Protein AF-A0A973PSV4-F1 (afdb_monomer_lite)

Structure (mmCIF, N/CA/C/O backbone):
data_AF-A0A973PSV4-F1
#
_entry.id   AF-A0A973PSV4-F1
#
loop_
_atom_site.group_PDB
_atom_site.id
_atom_site.type_symbol
_atom_site.label_atom_id
_atom_site.label_alt_id
_atom_site.label_comp_id
_atom_site.label_asym_id
_atom_site.label_entity_id
_atom_site.label_seq_id
_atom_site.pdbx_PDB_ins_code
_atom_site.Cartn_x
_atom_site.Cartn_y
_atom_site.Cartn_z
_atom_site.occupancy
_atom_site.B_iso_or_equiv
_atom_site.auth_seq_id
_atom_site.auth_comp_id
_atom_site.auth_asym_id
_atom_site.auth_atom_id
_atom_site.pdbx_PDB_model_num
ATOM 1 N N . SER A 1 1 ? 10.151 -5.753 -0.785 1.00 88.56 1 SER A N 1
ATOM 2 C CA . SER A 1 1 ? 10.583 -4.463 -1.355 1.00 88.56 1 SER A CA 1
ATOM 3 C C . SER A 1 1 ? 9.969 -4.290 -2.738 1.00 88.56 1 SER A C 1
ATOM 5 O O . SER A 1 1 ? 9.625 -5.305 -3.347 1.00 88.56 1 SER A O 1
ATOM 7 N N . PRO A 1 2 ? 9.843 -3.051 -3.244 1.00 91.25 2 PRO A N 1
ATOM 8 C CA . PRO A 1 2 ? 9.364 -2.789 -4.601 1.00 91.25 2 PRO A CA 1
ATOM 9 C C . PRO A 1 2 ? 10.157 -3.538 -5.680 1.00 91.25 2 PRO A C 1
ATOM 11 O O . PRO A 1 2 ? 9.544 -4.140 -6.549 1.00 91.25 2 PRO A O 1
ATOM 14 N N . THR A 1 3 ? 11.490 -3.609 -5.568 1.00 96.44 3 THR A N 1
ATOM 15 C CA . THR A 1 3 ? 12.360 -4.352 -6.503 1.00 96.44 3 THR A CA 1
ATOM 16 C C . THR A 1 3 ? 12.037 -5.843 -6.544 1.00 96.44 3 THR A C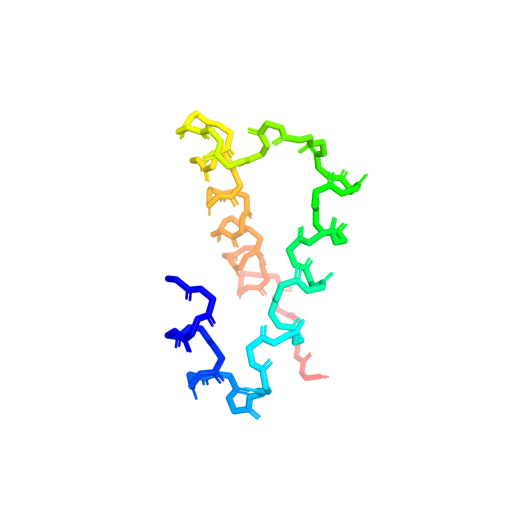 1
ATOM 18 O O . THR A 1 3 ? 11.749 -6.378 -7.607 1.00 96.44 3 THR A O 1
ATOM 21 N N . ARG A 1 4 ? 11.970 -6.502 -5.378 1.00 97.50 4 ARG A N 1
ATOM 22 C CA . ARG A 1 4 ? 11.634 -7.934 -5.303 1.00 97.50 4 ARG A CA 1
ATOM 23 C C . ARG A 1 4 ? 10.232 -8.217 -5.848 1.00 97.50 4 ARG A C 1
ATOM 25 O O . ARG A 1 4 ? 10.005 -9.226 -6.500 1.00 97.50 4 ARG A O 1
ATOM 32 N N . ALA A 1 5 ? 9.272 -7.336 -5.561 1.00 97.44 5 ALA A N 1
ATOM 33 C CA . ALA A 1 5 ? 7.920 -7.467 -6.096 1.00 97.44 5 ALA A CA 1
ATOM 34 C C . ALA A 1 5 ? 7.895 -7.278 -7.621 1.00 97.44 5 ALA A C 1
ATOM 36 O O . ALA A 1 5 ? 7.167 -7.984 -8.305 1.00 97.44 5 ALA A O 1
ATOM 37 N N . ALA A 1 6 ? 8.700 -6.358 -8.150 1.00 98.12 6 ALA A N 1
ATOM 38 C CA . ALA A 1 6 ? 8.800 -6.083 -9.577 1.00 98.12 6 ALA A CA 1
ATOM 39 C C . ALA A 1 6 ? 9.355 -7.281 -10.358 1.00 98.12 6 ALA A C 1
ATOM 41 O O . ALA A 1 6 ? 8.778 -7.650 -11.377 1.00 98.12 6 ALA A O 1
ATOM 42 N N . GLU A 1 7 ? 10.395 -7.934 -9.829 1.00 98.31 7 GLU A N 1
ATOM 43 C CA . GLU A 1 7 ? 10.946 -9.186 -10.367 1.00 98.31 7 GLU A CA 1
ATOM 44 C C . GLU A 1 7 ? 9.879 -10.286 -10.429 1.00 98.31 7 GLU A C 1
ATOM 46 O O . GLU A 1 7 ? 9.622 -10.841 -11.493 1.00 98.31 7 GLU A O 1
ATOM 51 N N . LEU A 1 8 ? 9.191 -10.550 -9.311 1.00 98.31 8 LEU A N 1
ATOM 52 C CA . LEU A 1 8 ? 8.143 -11.577 -9.238 1.00 98.31 8 LEU A CA 1
ATOM 53 C C . LEU A 1 8 ? 6.962 -11.297 -10.176 1.00 98.31 8 LEU A C 1
ATOM 55 O O . LEU A 1 8 ? 6.334 -12.222 -10.690 1.00 98.31 8 LEU A O 1
ATOM 59 N N . LEU A 1 9 ? 6.639 -10.020 -10.376 1.00 97.69 9 LEU A N 1
ATOM 60 C CA . LEU A 1 9 ? 5.523 -9.581 -11.206 1.00 97.69 9 LEU A CA 1
ATOM 61 C C . LEU A 1 9 ? 5.920 -9.323 -12.667 1.00 97.69 9 LEU A C 1
ATOM 63 O O . LEU A 1 9 ? 5.039 -8.984 -13.453 1.00 97.69 9 LEU A O 1
ATOM 67 N N . HIS A 1 10 ? 7.197 -9.478 -13.036 1.00 97.88 10 HIS A N 1
ATOM 68 C CA . HIS A 1 10 ? 7.734 -9.161 -14.367 1.00 97.88 10 HIS A CA 1
ATOM 69 C C . HIS A 1 10 ? 7.357 -7.749 -14.849 1.00 97.88 10 HIS A C 1
ATOM 71 O O . HIS A 1 10 ? 6.979 -7.532 -16.000 1.00 97.88 10 HIS A O 1
ATOM 77 N N . VAL A 1 11 ? 7.444 -6.770 -13.949 1.00 98.44 11 VAL A N 1
ATOM 78 C CA . VAL A 1 11 ? 7.201 -5.353 -14.250 1.00 98.44 11 VAL A CA 1
ATOM 79 C C . VAL A 1 11 ? 8.407 -4.516 -13.855 1.00 98.44 11 VAL A C 1
ATOM 81 O O . VAL A 1 11 ? 9.249 -4.935 -13.069 1.00 98.44 11 VAL A O 1
ATOM 84 N N . HIS A 1 12 ? 8.478 -3.289 -14.358 1.00 97.81 12 HIS A N 1
ATOM 85 C CA . HIS A 1 12 ? 9.477 -2.334 -13.896 1.00 97.81 12 HIS A CA 1
ATOM 86 C C . HIS A 1 12 ? 9.184 -1.900 -12.436 1.00 97.81 12 HIS A C 1
ATOM 88 O O . HIS A 1 12 ? 8.014 -1.669 -12.109 1.00 97.81 12 HIS A O 1
ATOM 94 N N . PRO A 1 13 ? 10.190 -1.696 -11.556 1.00 98.12 13 PRO A N 1
ATOM 95 C CA . PRO A 1 13 ? 9.983 -1.259 -10.165 1.00 98.12 13 PRO A CA 1
ATOM 96 C C . PRO A 1 13 ? 9.098 -0.016 -10.002 1.00 98.12 13 PRO A C 1
ATOM 98 O O . PRO A 1 13 ? 8.252 0.022 -9.112 1.00 98.12 13 PRO A O 1
ATOM 101 N N . ASN A 1 14 ? 9.204 0.956 -10.914 1.00 97.75 14 ASN A N 1
ATOM 102 C CA . ASN A 1 14 ? 8.329 2.141 -10.938 1.00 97.75 14 ASN A CA 1
ATOM 103 C C . ASN A 1 14 ? 6.836 1.793 -11.013 1.00 97.75 14 ASN A C 1
ATOM 105 O O . ASN A 1 14 ? 6.011 2.488 -10.427 1.00 97.75 14 ASN A O 1
ATOM 109 N N . THR A 1 15 ? 6.472 0.723 -11.722 1.00 98.19 15 THR A N 1
ATOM 110 C CA . THR A 1 15 ? 5.082 0.263 -11.792 1.00 98.19 15 THR A CA 1
ATOM 111 C C . THR A 1 15 ? 4.606 -0.233 -10.430 1.00 98.19 15 THR A C 1
ATOM 113 O O . THR A 1 15 ? 3.454 -0.002 -10.072 1.00 98.19 15 THR A O 1
ATOM 116 N N . VAL A 1 16 ? 5.482 -0.867 -9.643 1.00 98.31 16 VAL A N 1
ATOM 117 C CA . VAL A 1 16 ? 5.166 -1.265 -8.264 1.00 98.31 16 VAL A CA 1
ATOM 118 C C . VAL A 1 16 ? 4.991 -0.034 -7.380 1.00 98.31 16 VAL A C 1
ATOM 120 O O . VAL A 1 16 ? 3.970 0.060 -6.705 1.00 98.31 16 VAL A O 1
ATOM 123 N N . SER A 1 17 ? 5.914 0.932 -7.431 1.00 97.31 17 SER A N 1
ATOM 124 C CA . SER A 1 17 ? 5.813 2.173 -6.646 1.00 97.31 17 SER A CA 1
ATOM 125 C C . SER A 1 17 ? 4.510 2.927 -6.926 1.00 97.31 17 SER A C 1
ATOM 127 O O . SER A 1 17 ? 3.772 3.226 -5.995 1.00 97.31 17 SER A O 1
ATOM 129 N N . ARG A 1 18 ? 4.140 3.107 -8.202 1.00 98.19 18 ARG A N 1
ATOM 130 C CA . ARG A 1 18 ? 2.880 3.771 -8.589 1.00 98.19 18 ARG A CA 1
ATOM 131 C C . ARG A 1 18 ? 1.628 3.022 -8.134 1.00 98.19 18 ARG A C 1
ATOM 133 O O . ARG A 1 18 ? 0.611 3.629 -7.813 1.00 98.19 18 ARG A O 1
ATOM 140 N N . ARG A 1 19 ? 1.668 1.685 -8.117 1.00 97.81 19 ARG A N 1
ATOM 141 C CA . ARG A 1 19 ? 0.562 0.884 -7.568 1.00 97.81 19 ARG A CA 1
ATOM 142 C C . ARG A 1 19 ? 0.453 1.063 -6.055 1.00 97.81 19 ARG A C 1
ATOM 144 O O . ARG A 1 19 ? -0.663 1.152 -5.560 1.00 97.81 19 ARG A O 1
ATOM 151 N N . LEU A 1 20 ? 1.578 1.135 -5.343 1.00 97.31 20 LEU A N 1
ATOM 152 C CA . LEU A 1 20 ? 1.593 1.397 -3.902 1.00 97.31 20 LEU A CA 1
ATOM 153 C C . LEU A 1 20 ? 1.087 2.806 -3.573 1.00 97.31 20 LEU A C 1
ATOM 155 O O . LEU A 1 20 ? 0.314 2.936 -2.634 1.00 97.31 20 LEU A O 1
ATOM 159 N N . GLU A 1 21 ? 1.438 3.823 -4.364 1.00 98.00 21 GLU A N 1
ATOM 160 C CA . GLU A 1 21 ? 0.868 5.179 -4.257 1.00 98.00 21 GLU A CA 1
ATOM 161 C C . GLU A 1 21 ? -0.657 5.144 -4.388 1.00 98.00 21 GLU A C 1
ATOM 163 O O . GLU A 1 21 ? -1.372 5.600 -3.503 1.00 98.00 21 GLU A O 1
ATOM 168 N N . ARG A 1 22 ? -1.175 4.476 -5.424 1.00 98.31 22 ARG A N 1
ATOM 169 C CA . ARG A 1 22 ? -2.624 4.345 -5.608 1.00 98.31 22 ARG A CA 1
ATOM 170 C C . ARG A 1 22 ? -3.311 3.571 -4.476 1.00 98.31 22 ARG A C 1
ATOM 172 O O . ARG A 1 22 ? -4.449 3.873 -4.138 1.00 98.31 22 ARG A O 1
ATOM 179 N N . ILE A 1 23 ? -2.661 2.555 -3.906 1.00 97.69 23 ILE A N 1
ATOM 180 C CA . ILE A 1 23 ? -3.185 1.844 -2.728 1.00 97.69 23 ILE A CA 1
ATOM 181 C C . ILE A 1 23 ? -3.218 2.785 -1.520 1.00 97.69 23 ILE A C 1
ATOM 183 O O . ILE A 1 23 ? -4.203 2.783 -0.788 1.00 97.69 23 ILE A O 1
ATOM 187 N N . THR A 1 24 ? -2.189 3.613 -1.341 1.00 98.00 24 THR A N 1
ATOM 188 C CA . THR A 1 24 ? -2.155 4.646 -0.301 1.00 98.00 24 THR A CA 1
ATOM 189 C C . THR A 1 24 ? -3.305 5.639 -0.444 1.00 98.00 24 THR A C 1
ATOM 191 O O . THR A 1 24 ? -3.960 5.933 0.552 1.00 98.00 24 THR A O 1
ATOM 194 N N . ASP A 1 25 ? -3.618 6.090 -1.659 1.00 98.31 25 ASP A N 1
ATOM 195 C CA . ASP A 1 25 ? -4.752 6.995 -1.896 1.00 98.31 25 ASP A CA 1
ATOM 196 C C . ASP A 1 25 ? -6.101 6.360 -1.514 1.00 98.31 25 ASP A C 1
ATOM 198 O O . ASP A 1 25 ? -7.023 7.053 -1.091 1.00 98.31 25 ASP A O 1
ATOM 202 N N . LEU A 1 26 ? -6.225 5.036 -1.656 1.00 97.94 26 LEU A N 1
ATOM 203 C CA . LEU A 1 26 ? -7.461 4.299 -1.375 1.00 97.94 26 LEU A CA 1
ATOM 204 C C . LEU A 1 26 ? -7.607 3.886 0.093 1.00 97.94 26 LEU A C 1
ATOM 206 O O . LEU A 1 26 ? -8.722 3.866 0.609 1.00 97.94 26 LEU A O 1
ATOM 210 N N . LEU A 1 27 ? -6.509 3.505 0.747 1.00 97.50 27 LEU A N 1
ATOM 211 C CA . LEU A 1 27 ? -6.511 2.948 2.105 1.00 97.50 27 LEU A CA 1
ATOM 212 C C . LEU A 1 27 ? -6.039 3.949 3.171 1.00 97.50 27 LEU A C 1
ATOM 214 O O . LEU A 1 27 ? -6.131 3.665 4.363 1.00 97.50 27 LEU A O 1
ATOM 218 N N . GLY A 1 28 ? -5.550 5.115 2.751 1.00 97.81 28 GLY A N 1
ATOM 219 C CA . GLY A 1 28 ? -4.943 6.126 3.611 1.00 97.81 28 GLY A CA 1
ATOM 220 C C . GLY A 1 28 ? -3.455 5.860 3.888 1.00 97.81 28 GLY A C 1
ATOM 221 O O . GLY A 1 28 ? -2.996 4.725 3.796 1.00 97.81 28 GLY A O 1
ATOM 222 N N . PRO A 1 29 ? -2.671 6.886 4.266 1.00 97.19 29 PRO A N 1
ATOM 223 C CA . PRO A 1 29 ? -1.203 6.820 4.363 1.00 97.19 29 PRO A CA 1
ATOM 224 C C . PRO A 1 29 ? -0.658 5.815 5.385 1.00 97.19 29 PRO A C 1
ATOM 226 O O . PRO A 1 29 ? 0.465 5.340 5.236 1.00 97.19 29 PRO A O 1
ATOM 229 N N . HIS A 1 30 ? -1.458 5.446 6.383 1.00 97.38 30 HIS A N 1
ATOM 230 C CA . HIS A 1 30 ? -1.060 4.561 7.479 1.00 97.38 30 HIS A CA 1
ATOM 231 C C . HIS A 1 30 ? -1.292 3.072 7.181 1.00 97.38 30 HIS A C 1
ATOM 233 O O . HIS A 1 30 ? -1.053 2.229 8.038 1.00 97.38 30 HIS A O 1
ATOM 239 N N . TRP A 1 31 ? -1.733 2.705 5.971 1.00 97.69 31 TRP A N 1
ATOM 240 C CA . TRP A 1 31 ? -2.091 1.316 5.648 1.00 97.69 31 TRP A CA 1
ATOM 241 C C . TRP A 1 31 ? -0.930 0.310 5.774 1.00 97.69 31 TRP A C 1
ATOM 243 O O . TRP A 1 31 ? -1.167 -0.892 5.879 1.00 97.69 31 TRP A O 1
ATOM 253 N N . GLN A 1 32 ? 0.319 0.789 5.760 1.00 96.25 32 GLN A N 1
ATOM 254 C CA . GLN A 1 32 ? 1.522 -0.037 5.933 1.00 96.25 32 GLN A CA 1
ATOM 255 C C . GLN A 1 32 ? 1.996 -0.138 7.391 1.00 96.25 32 GLN A C 1
ATOM 257 O O . GLN A 1 32 ? 2.959 -0.857 7.659 1.00 96.25 32 GLN A O 1
ATOM 262 N N . GLU A 1 33 ? 1.354 0.558 8.332 1.00 98.12 33 GLU A N 1
ATOM 263 C CA . GLU A 1 33 ? 1.647 0.398 9.756 1.00 98.12 33 GLU A CA 1
ATOM 264 C C . GLU A 1 33 ? 1.286 -1.024 10.222 1.00 98.12 33 GLU A C 1
ATOM 266 O O . GLU A 1 33 ? 0.366 -1.634 9.673 1.00 98.12 33 GLU A O 1
ATOM 271 N N . PRO A 1 34 ? 1.993 -1.596 11.217 1.00 98.12 34 PRO A N 1
ATOM 272 C CA . PRO A 1 34 ? 1.878 -3.020 11.539 1.00 98.12 34 PRO A CA 1
ATOM 273 C C . PRO A 1 34 ? 0.448 -3.520 11.796 1.00 98.12 34 PRO A C 1
ATOM 275 O O . PRO A 1 34 ? 0.108 -4.624 11.367 1.00 98.12 34 PRO A O 1
ATOM 278 N N . ALA A 1 35 ? -0.393 -2.723 12.464 1.00 97.88 35 ALA A N 1
ATOM 279 C CA . ALA A 1 35 ? -1.773 -3.101 12.768 1.00 97.88 35 ALA A CA 1
ATOM 280 C C . ALA A 1 35 ? -2.657 -3.116 11.506 1.00 97.88 35 ALA A C 1
ATOM 282 O O . ALA A 1 35 ? -3.313 -4.113 11.212 1.00 97.88 35 ALA A O 1
ATOM 283 N N . GLN A 1 36 ? -2.609 -2.055 10.706 1.00 98.19 36 GLN A N 1
ATOM 284 C CA . GLN A 1 36 ? -3.393 -1.889 9.482 1.00 98.19 36 GLN A CA 1
ATOM 285 C C . GLN A 1 36 ? -2.927 -2.865 8.397 1.00 98.19 36 GLN A C 1
ATOM 287 O O . GLN A 1 36 ? -3.738 -3.461 7.690 1.00 98.19 36 GLN A O 1
ATOM 292 N N . ALA A 1 37 ? -1.619 -3.110 8.308 1.00 97.31 37 ALA A N 1
ATOM 293 C CA . ALA A 1 37 ? -1.059 -4.104 7.406 1.00 97.31 37 ALA A CA 1
ATOM 294 C C . ALA A 1 37 ? -1.564 -5.519 7.740 1.00 97.31 37 ALA A C 1
ATOM 296 O O . ALA A 1 37 ? -1.851 -6.295 6.823 1.00 97.31 37 ALA A O 1
ATOM 297 N N . LEU A 1 38 ? -1.710 -5.858 9.029 1.00 98.06 38 LEU A N 1
ATOM 298 C CA . LEU A 1 38 ? -2.310 -7.124 9.452 1.00 98.06 38 LEU A CA 1
ATOM 299 C C . LEU A 1 38 ? -3.779 -7.212 9.017 1.00 98.06 38 LEU A C 1
ATOM 301 O O . LEU A 1 38 ? -4.180 -8.226 8.442 1.00 98.06 38 LEU A O 1
ATOM 305 N N . GLU A 1 39 ? -4.565 -6.157 9.226 1.00 97.81 39 GLU A N 1
ATOM 306 C CA . GLU A 1 39 ? -5.964 -6.101 8.782 1.00 97.81 39 GLU A CA 1
ATOM 307 C C . GLU A 1 39 ? -6.094 -6.296 7.264 1.00 97.81 39 GLU A C 1
ATOM 309 O O . GLU A 1 39 ? -6.900 -7.114 6.813 1.00 97.81 39 GLU A O 1
ATOM 314 N N . VAL A 1 40 ? -5.246 -5.637 6.466 1.00 97.50 40 VAL A N 1
ATOM 315 C CA . VAL A 1 40 ? -5.206 -5.803 5.003 1.00 97.50 40 VAL A CA 1
ATOM 316 C C . VAL A 1 40 ? -4.872 -7.249 4.619 1.00 97.50 40 VAL A C 1
ATOM 318 O O . VAL A 1 40 ? -5.531 -7.831 3.753 1.00 97.50 40 VAL A O 1
ATOM 321 N N . GLN A 1 41 ? -3.883 -7.872 5.268 1.00 97.38 41 GLN A N 1
ATOM 322 C CA . GLN A 1 41 ? -3.533 -9.274 5.009 1.00 97.38 41 GLN A CA 1
ATOM 323 C C . GLN A 1 41 ? -4.687 -10.229 5.340 1.00 97.38 41 GLN A C 1
ATOM 325 O O . GLN A 1 41 ? -4.974 -11.145 4.559 1.00 97.38 41 GLN A O 1
ATOM 330 N N . LEU A 1 42 ? -5.368 -10.009 6.468 1.00 98.31 42 LEU A N 1
ATOM 331 C CA . LEU A 1 42 ? -6.537 -10.788 6.872 1.00 98.31 42 LEU A CA 1
ATOM 332 C C . LEU A 1 42 ? -7.685 -10.617 5.874 1.00 98.31 42 LEU A C 1
ATOM 334 O O . LEU A 1 42 ? -8.242 -11.618 5.421 1.00 98.31 42 LEU A O 1
ATOM 338 N N . ALA A 1 43 ? -7.984 -9.384 5.461 1.00 97.56 43 ALA A N 1
ATOM 339 C CA . ALA A 1 43 ? -9.016 -9.090 4.473 1.00 97.56 43 ALA A CA 1
ATOM 340 C C . ALA A 1 43 ? -8.741 -9.794 3.134 1.00 97.56 43 ALA A C 1
ATOM 342 O O . ALA A 1 43 ? -9.630 -10.449 2.589 1.00 97.56 43 ALA A O 1
ATOM 343 N N . LEU A 1 44 ? -7.501 -9.746 2.633 1.00 97.25 44 LEU A N 1
ATOM 344 C CA . LEU A 1 44 ? -7.104 -10.439 1.402 1.00 97.25 44 LEU A CA 1
ATOM 345 C C . LEU A 1 44 ? -7.224 -11.965 1.528 1.00 97.25 44 LEU A C 1
ATOM 347 O O . LEU A 1 44 ? -7.665 -12.634 0.587 1.00 97.25 44 LEU A O 1
ATOM 351 N N . ARG A 1 45 ? -6.856 -12.535 2.684 1.00 97.44 45 ARG A N 1
ATOM 352 C CA . ARG A 1 45 ? -6.975 -13.979 2.934 1.00 97.44 45 ARG A CA 1
ATOM 353 C C . ARG A 1 45 ? -8.438 -14.412 2.993 1.00 97.44 45 ARG A C 1
ATOM 355 O O . ARG A 1 45 ? -8.797 -15.377 2.325 1.00 97.44 45 ARG A O 1
ATOM 362 N N . LEU A 1 46 ? -9.278 -13.681 3.724 1.00 97.19 46 LEU A N 1
ATOM 363 C CA . LEU A 1 46 ? -10.717 -13.935 3.811 1.00 97.19 46 LEU A CA 1
ATOM 364 C C . LEU A 1 46 ? -11.403 -13.770 2.453 1.00 97.19 46 LEU A C 1
ATOM 366 O O . LEU A 1 46 ? -12.220 -14.610 2.087 1.00 97.19 46 LEU A O 1
ATOM 370 N N . HIS A 1 47 ? -11.037 -12.748 1.675 1.00 96.19 47 HIS A N 1
ATOM 371 C CA . HIS A 1 47 ? -11.562 -12.540 0.327 1.00 96.19 47 HIS A CA 1
ATOM 372 C C . HIS A 1 47 ? -11.259 -13.731 -0.593 1.00 96.19 47 HIS A C 1
ATOM 374 O O . HIS A 1 47 ? -12.158 -14.226 -1.273 1.00 96.19 47 HIS A O 1
ATOM 380 N N . ARG A 1 48 ? -10.022 -14.250 -0.562 1.00 95.44 48 ARG A N 1
ATOM 381 C CA . ARG A 1 48 ? -9.640 -15.450 -1.322 1.00 95.44 48 ARG A CA 1
ATOM 382 C C . ARG A 1 48 ? -10.397 -16.689 -0.847 1.00 95.44 48 ARG A C 1
ATOM 384 O O . ARG A 1 48 ? -10.927 -17.418 -1.678 1.00 95.44 48 ARG A O 1
ATOM 391 N N . THR A 1 49 ? -10.483 -16.917 0.465 1.00 96.25 49 THR A N 1
ATOM 392 C CA . THR A 1 49 ? -11.247 -18.043 1.026 1.00 96.25 49 THR A CA 1
ATOM 393 C C . THR A 1 49 ? -12.713 -17.970 0.609 1.00 96.25 49 THR A C 1
ATOM 395 O O . THR A 1 49 ? -13.266 -18.962 0.147 1.00 96.25 49 THR A O 1
ATOM 398 N N . ARG A 1 50 ? -13.330 -16.785 0.687 1.00 94.69 50 ARG A N 1
ATOM 399 C CA . ARG A 1 50 ? -14.702 -16.553 0.223 1.00 94.69 50 ARG A CA 1
ATOM 400 C C . ARG A 1 50 ? -14.859 -16.875 -1.260 1.00 94.69 50 ARG A C 1
ATOM 402 O O . ARG A 1 50 ? -15.845 -17.498 -1.625 1.00 94.69 50 ARG A O 1
ATOM 409 N N . HIS A 1 51 ? -13.907 -16.478 -2.104 1.00 93.06 51 HIS A N 1
ATOM 410 C CA . HIS A 1 51 ? -13.947 -16.786 -3.536 1.00 93.06 51 HIS A CA 1
ATOM 411 C C . HIS A 1 51 ? -13.873 -18.297 -3.804 1.00 93.06 51 HIS A C 1
ATOM 413 O O . HIS A 1 51 ? -14.606 -18.807 -4.645 1.00 93.06 51 HIS A O 1
ATOM 419 N N . LEU A 1 52 ? -13.019 -19.021 -3.075 1.00 92.62 52 LEU A N 1
ATOM 420 C CA . LEU A 1 52 ? -12.887 -20.477 -3.209 1.00 92.62 52 LEU A CA 1
ATOM 421 C C . LEU A 1 52 ? -1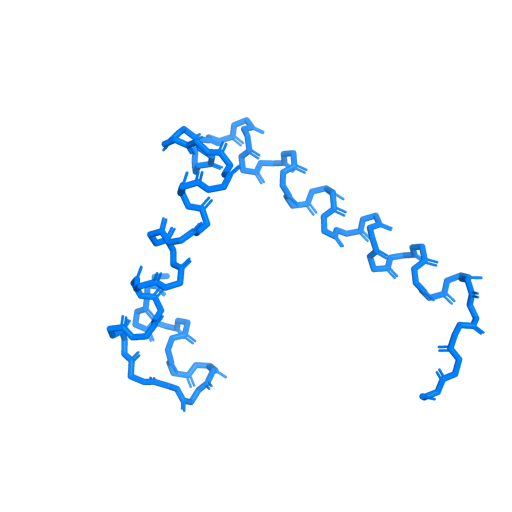4.149 -21.220 -2.755 1.00 92.62 52 LEU A C 1
ATOM 423 O O . LEU A 1 52 ? -14.562 -22.174 -3.404 1.00 92.62 52 LEU A O 1
ATOM 427 N N . LEU A 1 53 ? -14.769 -20.774 -1.661 1.00 91.69 53 LEU A N 1
ATOM 428 C CA . LEU A 1 53 ? -16.001 -21.372 -1.138 1.00 91.69 53 LEU A CA 1
ATOM 429 C C . LEU A 1 53 ? -17.249 -20.962 -1.938 1.00 91.69 53 LEU A C 1
ATOM 431 O O . LEU A 1 53 ? -18.241 -21.681 -1.931 1.00 91.69 53 LEU A O 1
ATOM 435 N N . GLY A 1 54 ? -17.207 -19.809 -2.610 1.00 83.50 54 GLY A N 1
ATOM 436 C CA . GLY A 1 54 ? -18.335 -19.217 -3.331 1.00 83.50 54 GLY A CA 1
ATOM 437 C C . GLY A 1 54 ? -18.555 -19.718 -4.761 1.00 83.50 54 GLY A C 1
ATOM 438 O O . GLY A 1 54 ? -19.523 -19.292 -5.379 1.00 83.50 54 GLY A O 1
ATOM 439 N N . GLY A 1 55 ? -17.699 -20.594 -5.302 1.00 68.75 55 GLY A N 1
ATOM 440 C CA . GLY A 1 55 ? -17.988 -21.319 -6.547 1.00 68.75 55 GLY A CA 1
ATOM 441 C C . GLY A 1 55 ? -18.213 -20.466 -7.806 1.00 68.75 55 GLY A C 1
ATOM 442 O O . GLY A 1 55 ? -19.051 -20.819 -8.630 1.00 68.75 55 GLY A O 1
ATOM 443 N N . GLY A 1 56 ? -17.476 -19.369 -7.993 1.00 56.25 56 GLY A N 1
ATOM 444 C CA . GLY A 1 56 ? -17.408 -18.698 -9.296 1.00 56.25 56 GLY A CA 1
ATOM 445 C C . GLY A 1 56 ? -16.407 -19.409 -10.208 1.00 56.25 56 GLY A C 1
ATOM 446 O O . GLY A 1 56 ? -15.203 -19.268 -9.999 1.00 56.25 56 GLY A O 1
ATOM 447 N N . GLY A 1 57 ? -16.905 -20.194 -11.170 1.00 54.59 57 GLY A N 1
ATOM 448 C CA . GLY A 1 57 ? -16.129 -20.694 -12.313 1.00 54.59 57 GLY A CA 1
ATOM 449 C C . GLY A 1 57 ? -15.550 -19.555 -13.177 1.00 54.59 57 GLY A C 1
ATOM 450 O O . GLY A 1 57 ? -15.817 -18.394 -12.870 1.00 54.59 57 GLY A O 1
ATOM 451 N N . PRO A 1 58 ? -14.732 -19.888 -14.197 1.00 54.78 58 PRO A N 1
ATOM 452 C CA . PRO A 1 58 ? -13.881 -18.942 -14.931 1.00 54.78 58 PRO A CA 1
ATOM 453 C C . PRO A 1 58 ? -14.615 -17.724 -15.499 1.00 54.78 58 PRO A C 1
ATOM 455 O O . PRO A 1 58 ? -15.773 -17.884 -15.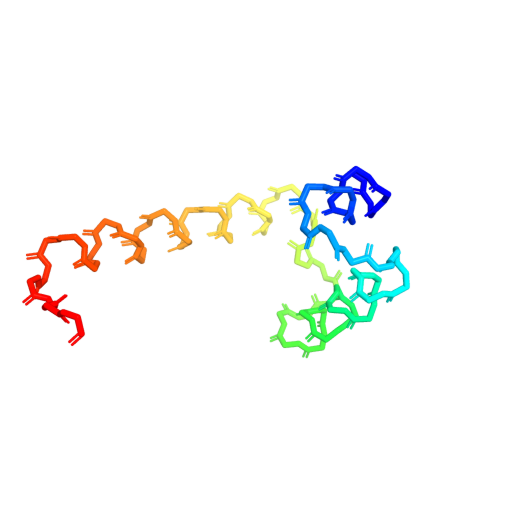949 1.00 54.78 58 PRO A O 1
#

Foldseek 3Di:
DLVVVCVVVVHDSVVSVVVVVVVCVVQPVCCPPPVNVVVVVVVVVVVVVCVVVVDDDD

Secondary structure (DS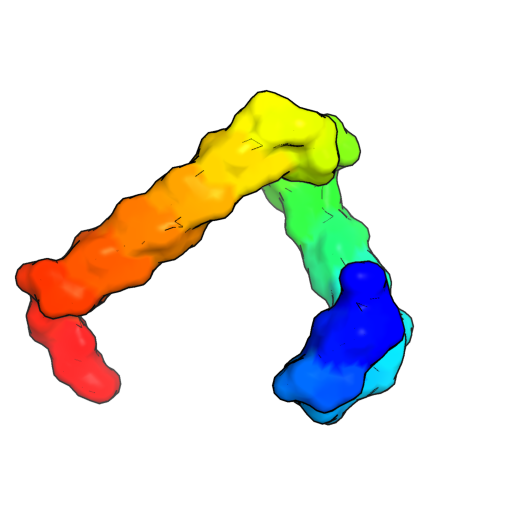SP, 8-state):
-HHHHHHHHTS-HHHHHHHHHHHHHHH-TTTTSHHHHHHHHHHHHHHHHHHHHTT---

Sequence (58 aa):
SPT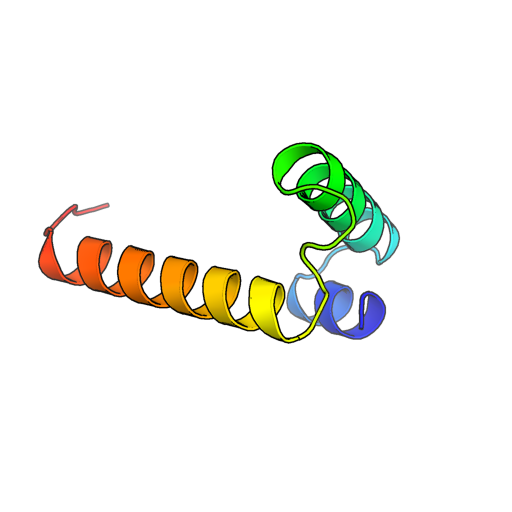RAAELLHVHPNTVSRRLERITDLLGPHWQEPAQALEVQLALRLHRTRHLLGGGGP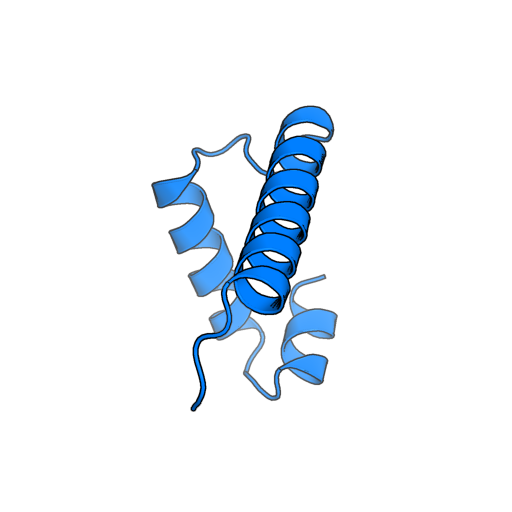

pLDDT: mean 94.12, std 10.13, range [54.59, 98.44]

Radius of gyration: 14.01 Å; chains: 1; bounding box: 31×28×28 Å